Protein AF-A0A9E5CA44-F1 (afdb_monomer_lite)

Secondary structure (DSSP, 8-state):
------------------HHHHHHHHHHHHHHHHHHTT---HHHHHHHHTTS--TTHHHHHHHHHHHHHH---HHHHHHHHHTT---HHHHHHHHHHHHHHHTT--HHHHHHHHHHHHHHHHHHHHHHHHHHHHHHHHHHHHHHH-

Foldseek 3Di:
DDDDPPDPPPPPPPCPPPLLLLVLVLVLLVQLLVVCVVVDDPLVSLVVSLVDPGPLSVLSVQLNCCVPVVVDDSLVSLQVSLVVDPHVLSSVLSNVVSVCVVVVHRSNVSSVVSSVVSVVVSVVVVVVVVVVVVVVVVVVVVVVVD

Radius of gyration: 20.32 Å; chains: 1; bounding box: 58×47×55 Å

Sequence (146 aa):
MSSSKSSRKRTGKGSSDSAAISFDLLSNLTYMAALATGSPSRDLILERAITQDFKTCVYFRRVYLLAKRMGFDYVRAFRLVANKVGADTVKNHLLRFAGAITAGVSEADFLAQEARVEREQYISGYHRSLETLAKWGDAYAALLVS

Structure (mmCIF, N/CA/C/O backbone):
data_AF-A0A9E5CA44-F1
#
_entry.id   AF-A0A9E5CA44-F1
#
loop_
_atom_site.group_PDB
_atom_site.id
_atom_site.type_symbol
_atom_site.label_atom_id
_atom_site.label_alt_id
_atom_site.label_comp_id
_atom_site.label_asym_id
_atom_site.label_entity_id
_atom_site.label_seq_id
_atom_site.pdbx_PDB_ins_code
_atom_site.Cartn_x
_atom_site.Cartn_y
_atom_site.Cartn_z
_atom_site.occupancy
_atom_site.B_iso_or_equiv
_atom_site.auth_seq_id
_atom_site.auth_comp_id
_atom_site.auth_asym_id
_atom_site.auth_atom_id
_atom_site.pdbx_PDB_model_num
ATOM 1 N N . MET A 1 1 ? 43.975 -36.366 -4.417 1.00 38.28 1 MET A N 1
ATOM 2 C CA . MET A 1 1 ? 43.185 -35.592 -5.403 1.00 38.28 1 MET A CA 1
ATOM 3 C C . MET A 1 1 ? 41.797 -35.359 -4.816 1.00 38.28 1 MET A C 1
ATOM 5 O O . MET A 1 1 ? 40.979 -36.264 -4.855 1.00 38.28 1 MET A O 1
ATOM 9 N N . SER A 1 2 ? 41.560 -34.210 -4.174 1.00 38.25 2 SER A N 1
ATOM 10 C CA . SER A 1 2 ? 40.264 -33.885 -3.556 1.00 38.25 2 SER A CA 1
ATOM 11 C C . SER A 1 2 ? 39.546 -32.851 -4.421 1.00 38.25 2 SER A C 1
ATOM 13 O O . SER A 1 2 ? 40.045 -31.744 -4.610 1.00 38.25 2 SER A O 1
ATOM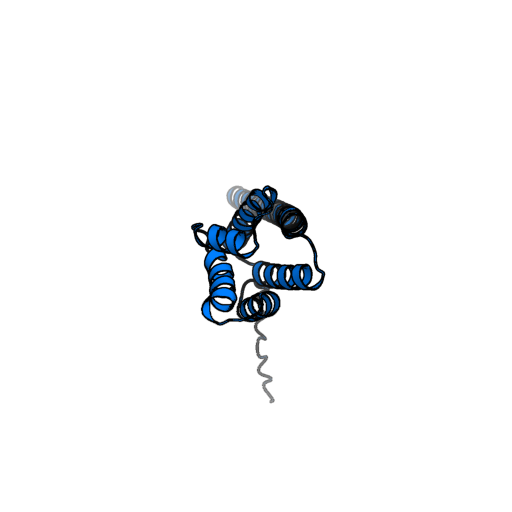 15 N N . SER A 1 3 ? 38.420 -33.248 -5.015 1.00 43.06 3 SER A N 1
ATOM 16 C CA . SER A 1 3 ? 37.587 -32.397 -5.864 1.00 43.06 3 SER A CA 1
ATOM 17 C C . SER A 1 3 ? 36.603 -31.626 -4.987 1.00 43.06 3 SER A C 1
ATOM 19 O O . SER A 1 3 ? 35.569 -32.151 -4.569 1.00 43.06 3 SER A O 1
ATOM 21 N N . SER A 1 4 ? 36.931 -30.370 -4.693 1.00 45.34 4 SER A N 1
ATOM 22 C CA . SER A 1 4 ? 36.012 -29.428 -4.058 1.00 45.34 4 SER A CA 1
ATOM 23 C C . SER A 1 4 ? 34.896 -29.074 -5.043 1.00 45.34 4 SER A C 1
ATOM 25 O O . SER A 1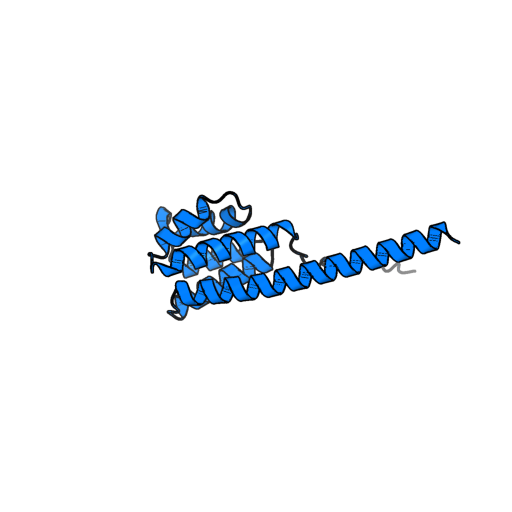 4 ? 35.064 -28.227 -5.921 1.00 45.34 4 SER A O 1
ATOM 27 N N . LYS A 1 5 ? 33.738 -29.730 -4.913 1.00 47.50 5 LYS A N 1
ATOM 28 C CA . LYS A 1 5 ? 32.512 -29.355 -5.626 1.00 47.50 5 LYS A CA 1
ATOM 29 C C . LYS A 1 5 ? 32.049 -27.986 -5.123 1.00 47.50 5 LYS A C 1
ATOM 31 O O . LYS A 1 5 ? 31.396 -27.878 -4.088 1.00 47.50 5 LYS A O 1
ATOM 36 N N . SER A 1 6 ? 32.406 -26.940 -5.864 1.00 47.56 6 SER A N 1
ATOM 37 C CA . SER A 1 6 ? 31.869 -25.590 -5.696 1.00 47.56 6 SER A CA 1
ATOM 38 C C . SER A 1 6 ? 30.357 -25.626 -5.926 1.00 47.56 6 SER A C 1
ATOM 40 O O . SER A 1 6 ? 29.871 -25.668 -7.057 1.00 47.56 6 SER A O 1
ATOM 42 N N . SER A 1 7 ? 29.600 -25.676 -4.831 1.00 43.66 7 SER A N 1
ATOM 43 C CA . SER A 1 7 ? 28.160 -25.465 -4.854 1.00 43.66 7 SER A CA 1
ATOM 44 C C . SER A 1 7 ? 27.922 -24.006 -5.229 1.00 43.66 7 SER A C 1
ATOM 46 O O . SER A 1 7 ? 28.197 -23.100 -4.439 1.00 43.66 7 SER A O 1
ATOM 48 N N . ARG A 1 8 ? 27.443 -23.763 -6.457 1.00 46.56 8 ARG A N 1
ATOM 49 C CA . ARG A 1 8 ? 26.918 -22.457 -6.871 1.00 46.56 8 ARG A CA 1
ATOM 50 C C . ARG A 1 8 ? 25.771 -22.106 -5.929 1.00 46.56 8 ARG A C 1
ATOM 52 O O . ARG A 1 8 ? 24.632 -22.524 -6.128 1.00 46.56 8 ARG A O 1
ATOM 59 N N . LYS A 1 9 ? 26.087 -21.326 -4.896 1.00 42.34 9 LYS A N 1
ATOM 60 C CA . LYS A 1 9 ? 25.114 -20.638 -4.055 1.00 42.34 9 LYS A CA 1
ATOM 61 C C . LYS A 1 9 ? 24.220 -19.864 -5.023 1.00 42.34 9 LYS A C 1
ATOM 63 O O . LYS A 1 9 ? 24.706 -18.951 -5.690 1.00 42.34 9 LYS A O 1
ATOM 68 N N . ARG A 1 10 ? 22.952 -20.275 -5.174 1.00 41.75 10 ARG A N 1
ATOM 69 C CA . ARG A 1 10 ? 21.938 -19.462 -5.857 1.00 41.75 10 ARG A CA 1
ATOM 70 C C . ARG A 1 10 ? 21.990 -18.115 -5.159 1.00 41.75 10 ARG A C 1
ATOM 72 O O . ARG A 1 10 ? 21.598 -18.010 -3.999 1.00 41.75 10 ARG A O 1
ATOM 79 N N . THR A 1 11 ? 22.550 -17.120 -5.835 1.00 38.53 11 THR A N 1
ATOM 80 C CA . THR A 1 11 ? 22.369 -15.729 -5.464 1.00 38.53 11 THR A CA 1
ATOM 81 C C . THR A 1 11 ? 20.863 -15.564 -5.398 1.00 38.53 11 THR A C 1
ATOM 83 O O . THR A 1 11 ? 20.166 -15.789 -6.389 1.00 38.53 11 THR A O 1
ATOM 86 N N . GLY A 1 12 ? 20.344 -15.354 -4.187 1.00 36.81 12 GLY A N 1
ATOM 87 C CA . GLY A 1 12 ? 18.943 -15.035 -3.990 1.00 36.81 12 GLY A CA 1
ATOM 88 C C . GLY A 1 12 ? 18.695 -13.813 -4.847 1.00 36.81 12 GLY A C 1
ATOM 89 O O . GLY A 1 12 ? 19.162 -12.727 -4.518 1.00 36.81 12 GLY A O 1
ATOM 90 N N . LYS A 1 13 ? 18.094 -14.036 -6.016 1.00 40.09 13 LYS A N 1
ATOM 91 C CA . LYS A 1 13 ? 17.641 -12.996 -6.917 1.00 40.09 13 LYS A CA 1
ATOM 92 C C . LYS A 1 13 ? 16.776 -12.124 -6.027 1.00 40.09 13 LYS A C 1
ATOM 94 O O . LYS A 1 13 ? 15.757 -12.618 -5.547 1.00 40.09 13 LYS A O 1
ATOM 99 N N . GLY A 1 14 ? 17.258 -10.916 -5.710 1.00 38.00 14 GLY A N 1
ATOM 100 C CA . GLY A 1 14 ? 16.468 -9.934 -4.979 1.00 38.00 14 GLY A CA 1
ATOM 101 C C . GLY A 1 14 ? 15.094 -9.962 -5.617 1.00 38.00 14 GLY A C 1
ATOM 102 O O . GLY A 1 14 ? 15.024 -9.980 -6.853 1.00 38.00 14 GLY A O 1
ATOM 103 N N . SER A 1 15 ? 14.053 -10.157 -4.808 1.00 43.78 15 SER A N 1
ATOM 104 C CA . SER A 1 15 ? 12.687 -10.216 -5.305 1.00 43.78 15 SER A CA 1
ATOM 105 C C . SER A 1 15 ? 12.402 -8.850 -5.910 1.00 43.78 15 SER A C 1
ATOM 107 O O . SER A 1 15 ? 11.974 -7.926 -5.233 1.00 43.78 15 SER A O 1
ATOM 109 N N . SER A 1 16 ? 12.777 -8.677 -7.175 1.00 56.25 16 SER A N 1
ATOM 110 C CA . SER A 1 16 ? 12.395 -7.531 -7.964 1.00 56.25 16 SER A CA 1
ATOM 111 C C . SER A 1 16 ? 10.915 -7.735 -8.145 1.00 56.25 16 SER A C 1
ATOM 113 O O . SER A 1 16 ? 10.493 -8.536 -8.984 1.00 56.25 16 SER A O 1
ATOM 115 N N . ASP A 1 17 ? 10.148 -7.080 -7.286 1.00 65.94 17 ASP A N 1
ATOM 116 C CA . ASP A 1 17 ? 8.709 -7.050 -7.410 1.00 65.94 17 ASP A CA 1
ATOM 117 C C . ASP A 1 17 ? 8.375 -6.683 -8.851 1.00 65.94 17 ASP A C 1
ATOM 119 O O . ASP A 1 17 ? 9.003 -5.814 -9.465 1.00 65.94 17 ASP A O 1
ATOM 123 N N . SER A 1 18 ? 7.463 -7.444 -9.451 1.00 81.62 18 SER A N 1
ATOM 124 C CA . SER A 1 18 ? 7.099 -7.185 -10.838 1.00 81.62 18 SER A CA 1
ATOM 125 C C . SER A 1 18 ? 6.516 -5.776 -10.936 1.00 81.62 18 SER A C 1
ATOM 127 O O . SER A 1 18 ? 5.721 -5.401 -10.072 1.00 81.62 18 SER A O 1
ATOM 129 N N . ALA A 1 19 ? 6.817 -5.049 -12.013 1.00 83.69 19 ALA A N 1
ATOM 130 C CA . ALA A 1 19 ? 6.252 -3.718 -12.252 1.00 83.69 19 ALA A CA 1
ATOM 131 C C . ALA A 1 19 ? 4.714 -3.700 -12.145 1.00 83.69 19 ALA A C 1
ATOM 133 O O . ALA A 1 19 ? 4.140 -2.729 -11.665 1.00 83.69 19 ALA A O 1
ATOM 134 N N . ALA A 1 20 ? 4.055 -4.808 -12.508 1.00 87.62 20 ALA A N 1
ATOM 135 C CA . ALA A 1 20 ? 2.612 -4.985 -12.348 1.00 87.62 20 ALA A CA 1
ATOM 136 C C . ALA A 1 20 ? 2.161 -4.953 -10.874 1.00 87.62 20 ALA A C 1
ATOM 138 O O . ALA A 1 20 ? 1.159 -4.329 -10.560 1.00 87.62 20 ALA A O 1
ATOM 139 N N . ILE A 1 21 ? 2.897 -5.604 -9.965 1.00 90.88 21 ILE A N 1
ATOM 140 C CA . ILE A 1 21 ? 2.588 -5.582 -8.524 1.00 90.88 21 ILE A CA 1
ATOM 141 C C . ILE A 1 21 ? 2.814 -4.181 -7.952 1.00 90.88 21 ILE A C 1
ATOM 143 O O . ILE A 1 21 ? 1.995 -3.728 -7.161 1.00 90.88 21 ILE A O 1
ATOM 147 N N . SER A 1 22 ? 3.888 -3.496 -8.356 1.00 90.88 22 SER A N 1
ATOM 148 C CA . SER A 1 22 ? 4.165 -2.123 -7.915 1.00 90.88 22 SER A CA 1
ATOM 149 C C . SER A 1 22 ? 3.090 -1.145 -8.393 1.00 90.88 22 SER A C 1
ATOM 151 O O . SER A 1 22 ? 2.609 -0.333 -7.608 1.00 90.88 22 SER A O 1
ATOM 153 N N . PHE A 1 23 ? 2.657 -1.260 -9.653 1.00 93.06 23 PHE A N 1
ATOM 154 C CA . PHE A 1 23 ? 1.547 -0.467 -10.179 1.00 93.06 23 PHE A CA 1
ATOM 155 C C . PHE A 1 23 ? 0.246 -0.752 -9.418 1.00 93.06 23 PHE A C 1
ATOM 157 O O . PHE A 1 23 ? -0.376 0.174 -8.908 1.00 93.06 23 PHE A O 1
ATOM 164 N N . ASP A 1 24 ? -0.117 -2.026 -9.252 1.00 94.75 24 ASP A N 1
ATOM 165 C CA . ASP A 1 24 ? -1.319 -2.427 -8.514 1.00 94.75 24 ASP A CA 1
ATOM 166 C C . ASP A 1 24 ? -1.289 -1.961 -7.050 1.00 94.75 24 ASP A C 1
ATOM 168 O O . ASP A 1 24 ? -2.328 -1.629 -6.478 1.00 94.75 24 ASP A O 1
ATOM 172 N N . LEU A 1 25 ? -0.117 -1.962 -6.407 1.00 94.44 25 LEU A N 1
ATOM 173 C CA . LEU A 1 25 ? 0.043 -1.466 -5.041 1.00 94.44 25 LEU A CA 1
ATOM 174 C C . LEU A 1 25 ? -0.181 0.045 -4.989 1.00 94.44 25 LEU A C 1
ATOM 176 O O . LEU A 1 25 ? -0.995 0.504 -4.188 1.00 94.44 25 LEU A O 1
ATOM 180 N N . LEU A 1 26 ? 0.471 0.800 -5.876 1.00 95.88 26 LEU A N 1
ATOM 181 C CA . LEU A 1 26 ? 0.288 2.244 -6.008 1.00 95.88 26 LEU A CA 1
ATOM 182 C C . LEU A 1 26 ? -1.180 2.613 -6.265 1.00 95.88 26 LEU A C 1
ATOM 184 O O . LEU A 1 26 ? -1.717 3.508 -5.606 1.00 95.88 26 LEU A O 1
ATOM 188 N N . SER A 1 27 ? -1.843 1.930 -7.200 1.00 96.00 27 SER A N 1
ATOM 189 C CA . SER A 1 27 ? -3.248 2.175 -7.536 1.00 96.00 27 SER A CA 1
ATOM 190 C C . SER A 1 27 ? -4.162 1.918 -6.343 1.00 96.00 27 SER A C 1
ATOM 192 O O . SER A 1 27 ? -5.003 2.757 -6.018 1.00 96.00 27 SER A O 1
ATOM 194 N N . ASN A 1 28 ? -3.958 0.804 -5.638 1.00 95.75 28 ASN A N 1
ATOM 195 C CA . ASN A 1 28 ? -4.755 0.461 -4.465 1.00 95.75 28 ASN A CA 1
ATOM 196 C C . ASN A 1 28 ? -4.528 1.450 -3.306 1.00 95.75 28 ASN A C 1
ATOM 198 O O . ASN A 1 28 ? -5.482 1.898 -2.674 1.00 95.75 28 ASN A O 1
ATOM 202 N N . LEU A 1 29 ? -3.280 1.870 -3.068 1.00 96.19 29 LEU A N 1
ATOM 203 C CA . LEU A 1 29 ? -2.959 2.876 -2.050 1.00 96.19 29 LEU A CA 1
ATOM 204 C C . LEU A 1 29 ? -3.546 4.241 -2.368 1.00 96.19 29 LEU A C 1
ATOM 206 O O . LEU A 1 29 ? -4.100 4.890 -1.487 1.00 96.19 29 LEU A O 1
ATOM 210 N N . THR A 1 30 ? -3.475 4.654 -3.630 1.00 97.12 30 THR A N 1
ATOM 211 C CA . THR A 1 30 ? -4.072 5.913 -4.082 1.00 97.12 30 THR A CA 1
ATOM 212 C C . THR A 1 30 ? -5.589 5.887 -3.898 1.00 97.12 30 THR A C 1
ATOM 214 O O . THR A 1 30 ? -6.165 6.863 -3.423 1.00 97.12 30 THR A O 1
ATOM 217 N N . TYR A 1 31 ? -6.234 4.758 -4.208 1.00 96.81 31 TYR A N 1
ATOM 218 C CA . TYR A 1 31 ? -7.665 4.567 -3.979 1.00 96.81 31 TYR A CA 1
ATOM 219 C C . TYR A 1 31 ? -8.028 4.645 -2.489 1.00 96.81 31 TYR A C 1
ATOM 221 O O . TYR A 1 31 ? -8.923 5.399 -2.109 1.00 96.81 31 TYR A O 1
ATOM 229 N N . MET A 1 32 ? -7.305 3.922 -1.629 1.00 96.62 32 MET A N 1
ATOM 230 C CA . MET A 1 32 ? -7.524 3.969 -0.181 1.00 96.62 32 MET A CA 1
ATOM 231 C C . MET A 1 32 ? -7.277 5.368 0.397 1.00 96.62 32 MET A C 1
ATOM 233 O O . MET A 1 32 ? -8.064 5.817 1.225 1.00 96.62 32 MET A O 1
ATOM 237 N N . ALA A 1 33 ? -6.241 6.078 -0.057 1.00 97.19 33 ALA A N 1
ATOM 238 C CA . ALA A 1 33 ? -5.955 7.450 0.361 1.00 97.19 33 ALA A CA 1
ATOM 239 C C . ALA A 1 33 ? -7.081 8.414 -0.035 1.00 97.19 33 ALA A C 1
ATOM 241 O O . ALA A 1 33 ? -7.513 9.221 0.785 1.00 97.19 33 ALA A O 1
ATOM 242 N N . ALA A 1 34 ? -7.608 8.291 -1.258 1.00 97.06 34 ALA A N 1
ATOM 243 C CA . ALA A 1 34 ? -8.749 9.083 -1.708 1.00 97.06 34 ALA A CA 1
ATOM 244 C C . ALA A 1 34 ? -9.999 8.813 -0.857 1.00 97.06 34 ALA A C 1
ATOM 246 O O . ALA A 1 34 ? -10.662 9.755 -0.429 1.00 97.06 34 ALA A O 1
ATOM 247 N N . LEU A 1 35 ? -10.293 7.546 -0.546 1.00 96.25 35 LEU A N 1
ATOM 248 C CA . LEU A 1 35 ? -11.400 7.191 0.347 1.00 96.25 35 LEU A CA 1
ATOM 249 C C . LEU A 1 35 ? -11.209 7.726 1.768 1.00 96.25 35 LEU A C 1
ATOM 251 O O . LEU A 1 35 ? -12.171 8.176 2.389 1.00 96.25 35 LEU A O 1
ATOM 255 N N . ALA A 1 36 ? -9.980 7.684 2.281 1.00 96.19 36 ALA A N 1
ATOM 256 C CA . ALA A 1 36 ? -9.673 8.091 3.645 1.00 96.19 36 ALA A CA 1
ATOM 257 C C . ALA A 1 36 ? -9.916 9.590 3.903 1.00 96.19 36 ALA A C 1
ATOM 259 O O . ALA A 1 36 ? -10.112 9.976 5.051 1.00 96.19 36 ALA A O 1
ATOM 260 N N . THR A 1 37 ? -9.994 10.422 2.854 1.00 94.81 37 THR A N 1
ATOM 261 C CA . THR A 1 37 ? -10.350 11.851 2.970 1.00 94.81 37 THR A CA 1
ATOM 262 C C . THR A 1 37 ? -11.718 12.095 3.615 1.00 94.81 37 THR A C 1
ATOM 264 O O . THR A 1 37 ? -11.921 13.132 4.239 1.00 94.81 37 THR A O 1
ATOM 267 N N . GLY A 1 38 ? -12.648 11.139 3.511 1.00 93.38 38 GLY A N 1
ATOM 268 C CA . GLY A 1 38 ? -13.961 11.204 4.159 1.00 93.38 38 GLY A CA 1
ATOM 269 C C . GLY A 1 38 ? -13.982 10.699 5.606 1.00 93.38 38 GLY A C 1
ATOM 270 O O . GLY A 1 38 ? -15.064 10.470 6.140 1.00 93.38 38 GLY A O 1
ATOM 271 N N . SER A 1 39 ? -12.817 10.439 6.207 1.00 91.94 39 SER A N 1
ATOM 272 C CA . SER A 1 39 ? -12.656 9.805 7.525 1.00 91.94 39 SER A CA 1
ATOM 273 C C . SER A 1 39 ? -13.524 8.548 7.755 1.00 91.94 39 SER A C 1
ATOM 275 O O . SER A 1 39 ? -14.140 8.410 8.817 1.00 91.94 39 SER A O 1
ATOM 277 N N . PRO A 1 40 ? -13.619 7.611 6.786 1.00 94.75 40 PRO A N 1
ATOM 278 C CA . PRO A 1 40 ? -14.323 6.352 6.995 1.00 94.75 40 PRO A CA 1
ATOM 279 C C . PRO A 1 40 ? -13.611 5.479 8.036 1.00 94.75 40 PRO A C 1
ATOM 281 O O . PRO A 1 40 ? -12.411 5.605 8.279 1.00 94.75 40 PRO A O 1
ATOM 284 N N . SER A 1 41 ? -14.335 4.509 8.598 1.00 94.12 41 SER A N 1
ATOM 285 C CA . SER A 1 41 ? -13.702 3.488 9.431 1.00 94.12 41 SER A CA 1
ATOM 286 C C . SER A 1 41 ? -12.719 2.643 8.612 1.00 94.12 41 SER A C 1
ATOM 288 O O . SER A 1 41 ? -12.926 2.375 7.425 1.00 94.12 41 SER A O 1
ATOM 290 N N . ARG A 1 42 ? -11.666 2.147 9.269 1.00 93.62 42 ARG A N 1
ATOM 291 C CA . ARG A 1 42 ? -10.678 1.230 8.672 1.00 93.62 42 ARG A CA 1
ATOM 292 C C . ARG A 1 42 ? -11.318 0.021 7.991 1.00 93.62 42 ARG A C 1
ATOM 294 O O . ARG A 1 42 ? -10.842 -0.440 6.956 1.00 93.62 42 ARG A O 1
ATOM 301 N N . ASP A 1 43 ? -12.407 -0.470 8.568 1.00 94.62 43 ASP A N 1
ATOM 302 C CA . ASP A 1 43 ? -13.185 -1.577 8.025 1.00 94.62 43 ASP A CA 1
ATOM 303 C C . ASP A 1 43 ? -13.721 -1.253 6.637 1.00 94.62 43 ASP A C 1
ATOM 305 O O . ASP A 1 43 ? -13.554 -2.054 5.721 1.00 94.62 43 ASP A O 1
ATOM 309 N N . LEU A 1 44 ? -14.320 -0.069 6.491 1.00 95.56 44 LEU A N 1
ATOM 310 C CA . LEU A 1 44 ? -14.902 0.389 5.241 1.00 95.56 44 LEU A CA 1
ATOM 311 C C . LEU A 1 44 ? -13.812 0.664 4.201 1.00 95.56 44 LEU A 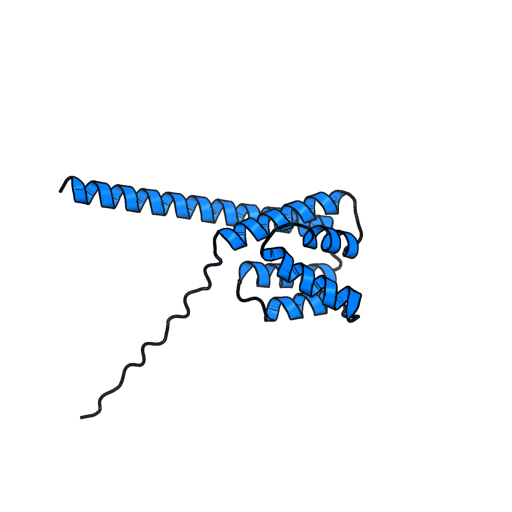C 1
ATOM 313 O O . LEU A 1 44 ? -13.985 0.299 3.041 1.00 95.56 44 LEU A O 1
ATOM 317 N N . ILE A 1 45 ? -12.672 1.240 4.605 1.00 96.00 45 ILE A N 1
ATOM 318 C CA . ILE A 1 45 ? -11.518 1.428 3.707 1.00 96.00 45 ILE A CA 1
ATOM 319 C C . ILE A 1 45 ? -11.084 0.078 3.132 1.00 96.00 45 ILE A C 1
ATOM 321 O O . ILE A 1 45 ? -10.985 -0.076 1.915 1.00 96.00 45 ILE A O 1
ATOM 325 N N . LEU A 1 46 ? -10.862 -0.916 3.996 1.00 95.12 46 LEU A N 1
ATOM 326 C CA . LEU A 1 46 ? -10.411 -2.238 3.569 1.00 95.12 46 LEU A CA 1
ATOM 327 C C . LEU A 1 46 ? -11.479 -2.982 2.767 1.00 95.12 46 LEU A C 1
ATOM 329 O O . LEU A 1 46 ? -11.140 -3.629 1.782 1.00 95.12 46 LEU A O 1
ATOM 333 N N . GLU A 1 47 ? -12.753 -2.874 3.139 1.00 95.44 47 GLU A N 1
ATOM 334 C CA . GLU A 1 47 ? -13.867 -3.462 2.392 1.00 95.44 47 GLU A CA 1
ATOM 335 C C . GLU A 1 47 ? -13.954 -2.902 0.966 1.00 95.44 47 GLU A C 1
ATOM 337 O O . GLU A 1 47 ? -14.122 -3.657 0.013 1.00 95.44 47 GLU A O 1
ATOM 342 N N . ARG A 1 48 ? -13.775 -1.590 0.788 1.00 96.06 48 ARG A N 1
ATOM 343 C CA . ARG A 1 48 ? -13.765 -0.964 -0.542 1.00 96.06 48 ARG A CA 1
ATOM 344 C C . ARG A 1 48 ? -12.483 -1.250 -1.321 1.00 96.06 48 ARG A C 1
ATOM 346 O O . ARG A 1 48 ? -12.524 -1.381 -2.543 1.00 96.06 48 ARG A O 1
ATOM 353 N N . ALA A 1 49 ? -11.348 -1.381 -0.641 1.00 94.19 49 ALA A N 1
ATOM 354 C CA . ALA A 1 49 ? -10.085 -1.747 -1.277 1.00 94.19 49 ALA A CA 1
ATOM 355 C C . ALA A 1 49 ? -10.141 -3.161 -1.880 1.00 94.19 49 ALA A C 1
ATOM 357 O O . ALA A 1 49 ? -9.602 -3.405 -2.957 1.00 94.19 49 ALA A O 1
ATOM 358 N N . ILE A 1 50 ? -10.830 -4.107 -1.229 1.00 95.50 50 ILE A N 1
ATOM 359 C CA . ILE A 1 50 ? -10.906 -5.503 -1.697 1.00 95.50 50 ILE A CA 1
ATOM 360 C C . ILE A 1 50 ? -11.893 -5.732 -2.846 1.00 95.50 50 ILE A C 1
ATOM 362 O O . ILE A 1 50 ? -11.890 -6.828 -3.410 1.00 95.50 50 ILE A O 1
ATOM 366 N N . THR A 1 51 ? -12.753 -4.757 -3.161 1.00 94.38 51 THR A N 1
ATOM 367 C CA . THR A 1 51 ? -13.652 -4.823 -4.326 1.00 94.38 51 THR A CA 1
ATOM 368 C C . THR A 1 51 ? -12.976 -4.368 -5.613 1.00 94.38 51 THR A C 1
ATOM 370 O O . THR A 1 51 ? -13.550 -4.547 -6.681 1.00 94.38 51 THR A O 1
ATOM 373 N N . GLN A 1 52 ? -11.787 -3.769 -5.522 1.00 93.19 52 GLN A N 1
ATOM 374 C CA . GLN A 1 52 ? -11.005 -3.393 -6.696 1.00 93.19 52 GLN A CA 1
ATOM 375 C C . GLN A 1 52 ? -10.392 -4.632 -7.362 1.00 93.19 52 GLN A C 1
ATOM 377 O O . GLN A 1 52 ? -10.102 -5.626 -6.692 1.00 93.19 52 GLN A O 1
ATOM 382 N N . ASP A 1 53 ? -10.150 -4.552 -8.669 1.00 92.00 53 ASP A N 1
ATOM 383 C CA . ASP A 1 53 ? -9.609 -5.652 -9.478 1.00 92.00 53 ASP A CA 1
ATOM 384 C C . ASP A 1 53 ? -8.070 -5.606 -9.582 1.00 92.00 53 ASP A C 1
ATOM 386 O O . ASP A 1 53 ? -7.483 -5.709 -10.656 1.00 92.00 53 ASP A O 1
ATOM 390 N N . PHE A 1 54 ? -7.394 -5.393 -8.446 1.00 92.31 54 PHE A N 1
ATOM 391 C CA . PHE A 1 54 ? -5.928 -5.383 -8.373 1.00 92.31 54 PHE A CA 1
ATOM 392 C C . PHE A 1 54 ? -5.397 -6.694 -7.793 1.00 92.31 54 PHE A C 1
ATOM 394 O O . PHE A 1 54 ? -5.965 -7.261 -6.854 1.00 92.31 54 PHE A O 1
ATOM 401 N N . LYS A 1 55 ? -4.220 -7.149 -8.242 1.00 91.31 55 LYS A N 1
ATOM 402 C CA . LYS A 1 55 ? -3.578 -8.358 -7.687 1.00 91.31 55 LYS A CA 1
ATOM 403 C C . LYS A 1 55 ? -3.239 -8.193 -6.206 1.00 91.31 55 LYS A C 1
ATOM 405 O O . LYS A 1 55 ? -3.230 -9.167 -5.451 1.00 91.31 55 LYS A O 1
ATOM 410 N N . THR A 1 56 ? -2.992 -6.959 -5.766 1.00 92.50 56 THR A N 1
ATOM 411 C CA . THR A 1 56 ? -2.695 -6.628 -4.366 1.00 92.50 56 THR A CA 1
ATOM 412 C C . THR A 1 56 ? -3.909 -6.763 -3.444 1.00 92.50 56 THR A C 1
ATOM 414 O O . THR A 1 56 ? -3.733 -6.999 -2.245 1.00 92.50 56 THR A O 1
ATOM 417 N N . CYS A 1 57 ? -5.137 -6.726 -3.978 1.00 94.00 57 CYS A N 1
ATOM 418 C CA . CYS A 1 57 ? -6.372 -6.871 -3.199 1.00 94.00 57 CYS A CA 1
ATOM 419 C C . CYS A 1 57 ? -6.461 -8.217 -2.476 1.00 94.00 57 CYS A C 1
ATOM 421 O O . CYS A 1 57 ? -7.065 -8.299 -1.407 1.00 94.00 57 CYS A O 1
ATOM 423 N N . VAL A 1 58 ? -5.806 -9.265 -2.988 1.00 94.38 58 VAL A N 1
ATOM 424 C CA . VAL A 1 58 ? -5.743 -10.578 -2.325 1.00 94.38 58 VAL A CA 1
ATOM 425 C C . VAL A 1 58 ? -5.111 -10.471 -0.933 1.00 94.38 58 VAL A C 1
ATOM 427 O O . VAL A 1 58 ? -5.556 -11.145 -0.001 1.00 94.38 58 VAL A O 1
ATOM 430 N N . TYR A 1 59 ? -4.103 -9.614 -0.757 1.00 95.25 59 TYR A N 1
ATOM 431 C CA . TYR A 1 59 ? -3.438 -9.438 0.533 1.00 95.25 59 TYR A CA 1
ATOM 432 C C . TYR A 1 59 ? -4.328 -8.686 1.522 1.00 95.25 59 TYR A C 1
ATOM 434 O O . TYR A 1 59 ? -4.537 -9.165 2.638 1.00 95.25 59 TYR A O 1
ATOM 442 N N . PHE A 1 60 ? -4.939 -7.580 1.095 1.00 95.38 60 PHE A N 1
ATOM 443 C CA . PHE A 1 60 ? -5.890 -6.828 1.919 1.00 95.38 60 PHE A CA 1
ATOM 444 C C . PHE A 1 60 ? -7.141 -7.648 2.257 1.00 95.38 60 PHE A C 1
ATOM 446 O O . PHE A 1 60 ? -7.623 -7.594 3.385 1.00 95.38 60 PHE A O 1
ATOM 453 N N . ARG A 1 61 ? -7.607 -8.513 1.346 1.00 96.06 61 ARG A N 1
ATOM 454 C CA . ARG A 1 61 ? -8.707 -9.457 1.599 1.00 96.06 61 ARG A CA 1
ATOM 455 C C . ARG A 1 61 ? -8.356 -10.447 2.700 1.00 96.06 61 ARG A C 1
ATOM 457 O O . ARG A 1 61 ? -9.188 -10.714 3.561 1.00 96.06 61 ARG A O 1
ATOM 464 N N . ARG A 1 62 ? -7.131 -10.980 2.709 1.00 96.81 62 ARG A N 1
ATOM 465 C CA . ARG A 1 62 ? -6.668 -11.860 3.794 1.00 96.81 62 ARG A CA 1
ATOM 466 C C . ARG A 1 62 ? -6.648 -11.123 5.133 1.00 96.81 62 ARG A C 1
ATOM 468 O O . ARG A 1 62 ? -7.122 -11.683 6.115 1.00 96.81 62 ARG A O 1
ATOM 475 N N . VAL A 1 63 ? -6.162 -9.879 5.165 1.00 97.19 63 VAL A N 1
ATOM 476 C CA . VAL A 1 63 ? -6.182 -9.044 6.381 1.00 97.19 63 VAL A CA 1
ATOM 477 C C . VAL A 1 63 ? -7.618 -8.816 6.856 1.00 97.19 63 VAL A C 1
ATOM 479 O O . VAL A 1 63 ? -7.924 -9.073 8.019 1.00 97.19 63 VAL A O 1
ATOM 482 N N . TYR A 1 64 ? -8.510 -8.408 5.952 1.00 96.38 64 TYR A N 1
ATOM 483 C CA . TYR A 1 64 ? -9.917 -8.159 6.254 1.00 96.38 64 TYR A CA 1
ATOM 484 C C . TYR A 1 64 ? -10.616 -9.406 6.811 1.00 96.38 64 TYR A C 1
ATOM 486 O O . TYR A 1 64 ? -11.305 -9.319 7.822 1.00 96.38 64 TYR A O 1
ATOM 494 N N . LEU A 1 65 ? -10.406 -10.583 6.210 1.00 96.19 65 LEU A N 1
ATOM 495 C CA . LEU A 1 65 ? -11.000 -11.835 6.690 1.00 96.19 65 LEU A CA 1
ATOM 496 C C . LEU A 1 65 ? -10.481 -12.241 8.073 1.00 96.19 65 LEU A C 1
ATOM 498 O O . LEU A 1 65 ? -11.277 -12.644 8.919 1.00 96.19 65 LEU A O 1
ATOM 502 N N . LEU A 1 66 ? -9.176 -12.108 8.326 1.00 96.88 66 LEU A N 1
ATOM 503 C CA . LEU A 1 66 ? -8.604 -12.383 9.646 1.00 96.88 66 LEU A CA 1
ATOM 504 C C . LEU A 1 66 ? -9.229 -11.479 10.713 1.00 96.88 66 LEU A C 1
ATOM 506 O O . LEU A 1 66 ? -9.633 -11.963 11.770 1.00 96.88 66 LEU A O 1
ATOM 510 N N . ALA A 1 67 ? -9.362 -10.186 10.416 1.00 95.75 67 ALA A N 1
ATOM 511 C CA . ALA A 1 67 ? -9.929 -9.236 11.360 1.00 95.75 67 ALA A CA 1
ATOM 512 C C . ALA A 1 67 ? -11.438 -9.443 11.568 1.00 95.75 67 ALA A C 1
ATOM 514 O O . ALA A 1 67 ? -11.905 -9.588 12.695 1.00 95.75 67 ALA A O 1
ATOM 515 N N . LYS A 1 68 ? -12.213 -9.519 10.480 1.00 93.94 68 LYS A N 1
ATOM 516 C CA . LYS A 1 68 ? -13.683 -9.532 10.535 1.00 93.94 68 LYS A CA 1
ATOM 517 C C . LYS A 1 68 ? -14.323 -10.883 10.771 1.00 93.94 68 LYS A C 1
ATOM 519 O O . LYS A 1 68 ? -15.417 -10.933 11.322 1.00 93.94 68 LYS A O 1
ATOM 524 N N . ARG A 1 69 ? -13.694 -11.973 10.335 1.00 92.75 69 ARG A N 1
ATOM 525 C CA . ARG A 1 69 ? -14.273 -13.321 10.457 1.00 92.75 69 ARG A CA 1
ATOM 526 C C . ARG A 1 69 ? -13.597 -14.162 11.529 1.00 92.75 69 ARG A C 1
ATOM 528 O O . ARG A 1 69 ? -14.237 -15.063 12.050 1.00 92.75 69 ARG A O 1
ATOM 535 N N . MET A 1 70 ? -12.335 -13.880 11.855 1.00 93.94 70 MET A N 1
ATOM 536 C CA . MET A 1 70 ? -11.560 -14.692 12.802 1.00 93.94 70 MET A CA 1
ATOM 537 C C . MET A 1 70 ? -11.238 -13.966 14.117 1.00 93.94 70 MET A C 1
ATOM 539 O O . MET A 1 70 ? -10.577 -14.547 14.972 1.00 93.94 70 MET A O 1
ATOM 543 N N . GLY A 1 71 ? -11.690 -12.718 14.292 1.00 92.69 71 GLY A N 1
ATOM 544 C CA . GLY A 1 71 ? -11.529 -11.962 15.540 1.00 92.69 71 GLY A CA 1
ATOM 545 C C . GLY A 1 71 ? -10.095 -11.510 15.828 1.00 92.69 71 GLY A C 1
ATOM 546 O O . GLY A 1 71 ? -9.759 -11.221 16.974 1.00 92.69 71 GLY A O 1
ATOM 547 N N . PHE A 1 72 ? -9.226 -11.473 14.814 1.00 95.50 72 PHE A N 1
ATOM 548 C CA . PHE A 1 72 ? -7.870 -10.960 14.987 1.00 95.50 72 PHE A CA 1
ATOM 549 C C . PHE A 1 72 ? -7.892 -9.434 15.072 1.00 95.50 72 PHE A C 1
ATOM 551 O O . PHE A 1 72 ? -8.612 -8.767 14.335 1.00 95.50 72 PHE A O 1
ATOM 558 N N . ASP A 1 73 ? -7.023 -8.867 15.904 1.00 95.62 73 ASP A N 1
ATOM 559 C CA . ASP A 1 73 ? -6.711 -7.446 15.800 1.00 95.62 73 ASP A CA 1
ATOM 560 C C . ASP A 1 73 ? -6.036 -7.131 14.448 1.00 95.62 73 ASP A C 1
ATOM 562 O O . ASP A 1 73 ? -5.277 -7.947 13.905 1.00 95.62 73 ASP A O 1
ATOM 566 N N . TYR A 1 74 ? -6.284 -5.931 13.916 1.00 96.06 74 TYR A N 1
ATOM 567 C CA . TYR A 1 74 ? -5.750 -5.501 12.626 1.00 96.06 74 TYR A CA 1
ATOM 568 C C . TYR A 1 74 ? -4.220 -5.516 12.582 1.00 96.06 74 TYR A C 1
ATOM 570 O O . TYR A 1 74 ? -3.658 -6.000 11.600 1.00 96.06 74 TYR A O 1
ATOM 578 N N . VAL A 1 75 ? -3.526 -5.074 13.636 1.00 97.56 75 VAL A N 1
ATOM 579 C CA . VAL A 1 75 ? -2.053 -5.091 13.699 1.00 97.56 75 VAL A CA 1
ATOM 580 C C . VAL A 1 75 ? -1.544 -6.521 13.543 1.00 97.56 75 VAL A C 1
ATOM 582 O O . VAL A 1 75 ? -0.615 -6.788 12.771 1.00 97.56 75 VAL A O 1
ATOM 585 N N . ARG A 1 76 ? -2.178 -7.471 14.242 1.00 97.69 76 ARG A N 1
ATOM 586 C CA . ARG A 1 76 ? -1.823 -8.892 14.156 1.00 97.69 76 ARG A CA 1
ATOM 587 C C . ARG A 1 76 ? -2.133 -9.466 12.775 1.00 97.69 76 ARG A C 1
ATOM 589 O O . ARG A 1 76 ? -1.308 -10.205 12.239 1.00 97.69 76 ARG A O 1
ATOM 596 N N . ALA A 1 77 ? -3.278 -9.118 12.190 1.00 97.81 77 ALA A N 1
ATOM 597 C CA . ALA A 1 77 ? -3.674 -9.559 10.856 1.00 97.81 77 ALA A CA 1
ATOM 598 C C . ALA A 1 77 ? -2.696 -9.065 9.775 1.00 97.81 77 ALA A C 1
ATOM 600 O O . ALA A 1 77 ? -2.208 -9.872 8.981 1.00 97.81 77 ALA A O 1
ATOM 601 N N . PHE A 1 78 ? -2.336 -7.778 9.788 1.00 97.81 78 PHE A N 1
ATOM 602 C CA . PHE A 1 78 ? -1.361 -7.198 8.862 1.00 97.81 78 PHE A CA 1
ATOM 603 C C . PHE A 1 78 ? 0.005 -7.886 8.959 1.00 97.81 78 PHE A C 1
ATOM 605 O O . PHE A 1 78 ? 0.544 -8.318 7.940 1.00 97.81 78 PHE A O 1
ATOM 612 N N . ARG A 1 79 ? 0.536 -8.075 10.175 1.00 98.06 79 ARG A N 1
ATOM 613 C CA . ARG A 1 79 ? 1.818 -8.774 10.390 1.00 98.06 79 ARG A CA 1
ATOM 614 C C . ARG A 1 79 ? 1.780 -10.226 9.908 1.00 98.06 79 ARG A C 1
ATOM 616 O O . ARG A 1 79 ? 2.725 -10.687 9.270 1.00 98.06 79 ARG A O 1
ATOM 623 N N . LEU A 1 80 ? 0.689 -10.947 10.182 1.00 97.81 80 LEU A N 1
ATOM 624 C CA . LEU A 1 80 ? 0.540 -12.343 9.764 1.00 97.81 80 LEU A CA 1
ATOM 625 C C . LEU A 1 80 ? 0.527 -12.476 8.238 1.00 97.81 80 LEU A C 1
ATOM 627 O O . LEU A 1 80 ? 1.164 -13.381 7.698 1.00 97.81 80 LEU A O 1
ATOM 631 N N . VAL A 1 81 ? -0.196 -11.590 7.546 1.00 97.62 81 VAL A N 1
ATOM 632 C CA . VAL A 1 81 ? -0.237 -11.592 6.081 1.00 97.62 81 VAL A CA 1
ATOM 633 C C . VAL A 1 81 ? 1.118 -11.189 5.517 1.00 97.62 81 VAL A C 1
ATOM 635 O O . VAL A 1 81 ? 1.620 -11.912 4.663 1.00 97.62 81 VAL A O 1
ATOM 638 N N . ALA A 1 82 ? 1.752 -10.135 6.038 1.00 97.12 82 ALA A N 1
ATOM 639 C CA . ALA A 1 82 ? 3.065 -9.671 5.588 1.00 97.12 82 ALA A CA 1
ATOM 640 C C . ALA A 1 82 ? 4.129 -10.782 5.603 1.00 97.12 82 ALA A C 1
ATOM 642 O O . ALA A 1 82 ? 4.882 -10.932 4.646 1.00 97.12 82 ALA A O 1
ATOM 643 N N . ASN A 1 83 ? 4.139 -11.627 6.638 1.00 96.12 83 ASN A N 1
ATOM 644 C CA . ASN A 1 83 ? 5.075 -12.753 6.742 1.00 96.12 83 ASN A CA 1
ATOM 645 C C . ASN A 1 83 ? 4.876 -13.842 5.673 1.00 96.12 83 ASN A C 1
ATOM 647 O O . ASN A 1 83 ? 5.767 -14.661 5.464 1.00 96.12 83 ASN A O 1
ATOM 651 N N . LYS A 1 84 ? 3.715 -13.875 5.011 1.00 94.19 84 LYS A N 1
ATOM 652 C CA . LYS A 1 84 ? 3.380 -14.837 3.949 1.00 94.19 84 LYS A CA 1
ATOM 653 C C . LYS A 1 84 ? 3.495 -14.241 2.544 1.00 94.19 84 LYS A C 1
ATOM 655 O O . LYS A 1 84 ? 3.237 -14.944 1.569 1.00 94.19 84 LYS A O 1
ATOM 660 N N . VAL A 1 85 ? 3.809 -12.953 2.430 1.00 93.88 85 VAL A N 1
ATOM 661 C CA . VAL A 1 85 ? 3.935 -12.256 1.148 1.00 93.88 85 VAL A CA 1
ATOM 662 C C . VAL A 1 85 ? 5.355 -12.441 0.617 1.00 93.88 85 VAL A C 1
ATOM 664 O O . VAL A 1 85 ? 6.320 -12.220 1.342 1.00 93.88 85 VAL A O 1
ATOM 667 N N . GLY A 1 86 ? 5.474 -12.849 -0.649 1.00 89.00 86 GLY A N 1
ATOM 668 C CA . GLY A 1 86 ? 6.770 -12.969 -1.327 1.00 89.00 86 GLY A CA 1
ATOM 669 C C . GLY A 1 86 ? 7.293 -11.652 -1.908 1.00 89.00 86 GLY A C 1
ATOM 670 O O . GLY A 1 86 ? 8.493 -11.528 -2.100 1.00 89.00 86 GLY A O 1
ATOM 671 N N . ALA A 1 87 ? 6.402 -10.691 -2.176 1.00 89.62 87 ALA A N 1
ATOM 672 C CA . ALA A 1 87 ? 6.756 -9.371 -2.690 1.00 89.62 87 ALA A CA 1
ATOM 673 C C . ALA A 1 87 ? 7.184 -8.423 -1.557 1.00 89.62 87 ALA A C 1
ATOM 675 O O . ALA A 1 87 ? 6.403 -8.156 -0.636 1.00 89.62 87 ALA A O 1
ATOM 676 N N . ASP A 1 88 ? 8.407 -7.901 -1.619 1.00 91.19 88 ASP A N 1
ATOM 677 C CA . ASP A 1 88 ? 9.001 -7.145 -0.512 1.00 91.19 88 ASP A CA 1
ATOM 678 C C . ASP A 1 88 ? 8.323 -5.781 -0.307 1.00 91.19 88 ASP A C 1
ATOM 680 O O . ASP A 1 88 ? 8.089 -5.379 0.834 1.00 91.19 88 ASP A O 1
ATOM 684 N N . THR A 1 89 ? 7.932 -5.090 -1.380 1.00 90.19 89 THR A N 1
ATOM 685 C CA . THR A 1 89 ? 7.183 -3.817 -1.336 1.00 90.19 89 THR A CA 1
ATOM 686 C C . THR A 1 89 ? 5.870 -3.970 -0.582 1.00 90.19 89 THR A C 1
ATOM 688 O O . THR A 1 89 ? 5.630 -3.277 0.407 1.00 90.19 89 THR A O 1
ATOM 691 N N . VAL A 1 90 ? 5.055 -4.948 -0.982 1.00 93.69 90 VAL A N 1
ATOM 692 C CA . VAL A 1 90 ? 3.767 -5.246 -0.348 1.00 93.69 90 VAL A CA 1
ATOM 693 C C . VAL A 1 90 ? 3.969 -5.651 1.109 1.00 93.69 90 VAL A C 1
ATOM 695 O O . VAL A 1 90 ? 3.271 -5.154 1.990 1.00 93.69 90 VAL A O 1
ATOM 698 N N . LYS A 1 91 ? 4.937 -6.529 1.395 1.00 95.62 91 LYS A N 1
ATOM 699 C CA . LYS A 1 91 ? 5.267 -6.931 2.768 1.00 95.62 91 LYS A CA 1
ATOM 700 C C . LYS A 1 91 ? 5.612 -5.718 3.631 1.00 95.62 91 LYS A C 1
ATOM 702 O O . LYS A 1 91 ? 5.038 -5.555 4.707 1.00 95.62 91 LYS A O 1
ATOM 707 N N . ASN A 1 92 ? 6.525 -4.872 3.164 1.00 94.94 92 ASN A N 1
ATOM 708 C CA . ASN A 1 92 ? 6.967 -3.687 3.892 1.00 94.94 92 ASN A CA 1
ATOM 709 C C . ASN A 1 92 ? 5.814 -2.707 4.112 1.00 94.94 92 ASN A C 1
ATOM 711 O O . ASN A 1 92 ? 5.673 -2.180 5.213 1.00 94.94 92 ASN A O 1
ATOM 715 N N . HIS A 1 93 ? 4.952 -2.531 3.112 1.00 95.00 93 HIS A N 1
ATOM 716 C CA . HIS A 1 93 ? 3.756 -1.712 3.231 1.00 95.00 93 HIS A CA 1
ATOM 717 C C . HIS A 1 93 ? 2.810 -2.226 4.333 1.00 95.00 93 HIS A C 1
ATOM 719 O O . HIS A 1 93 ? 2.441 -1.477 5.237 1.00 95.00 93 HIS A O 1
ATOM 725 N N . LEU A 1 94 ? 2.480 -3.524 4.336 1.00 96.88 94 LEU A N 1
ATOM 726 C CA . LEU A 1 94 ? 1.618 -4.122 5.365 1.00 96.88 94 LEU A CA 1
ATOM 727 C C . LEU A 1 94 ? 2.220 -3.987 6.776 1.00 96.88 94 LEU A C 1
ATOM 729 O O . LEU A 1 94 ? 1.494 -3.751 7.742 1.00 96.88 94 LEU A O 1
ATOM 733 N N . LEU A 1 95 ? 3.545 -4.115 6.908 1.00 97.88 95 LEU A N 1
ATOM 734 C CA . LEU A 1 95 ? 4.237 -3.911 8.184 1.00 97.88 95 LEU A CA 1
ATOM 735 C C . LEU A 1 95 ? 4.188 -2.449 8.642 1.00 97.88 95 LEU A C 1
ATOM 737 O O . LEU A 1 95 ? 3.944 -2.202 9.825 1.00 97.88 95 LEU A O 1
ATOM 741 N N . ARG A 1 96 ? 4.375 -1.488 7.728 1.00 97.19 96 ARG A N 1
ATOM 742 C CA . ARG A 1 96 ? 4.235 -0.055 8.028 1.00 97.19 96 ARG A CA 1
ATOM 743 C C . ARG A 1 96 ? 2.808 0.295 8.435 1.00 97.19 96 ARG A C 1
ATOM 745 O O . ARG A 1 96 ? 2.638 1.005 9.419 1.00 97.19 96 ARG A O 1
ATOM 752 N N . PHE A 1 97 ? 1.801 -0.284 7.782 1.00 96.19 97 PHE A N 1
ATOM 753 C CA . PHE A 1 97 ? 0.398 -0.116 8.170 1.00 96.19 97 PHE A CA 1
ATOM 754 C C . PHE A 1 97 ? 0.156 -0.622 9.602 1.00 96.19 97 PHE A C 1
ATOM 75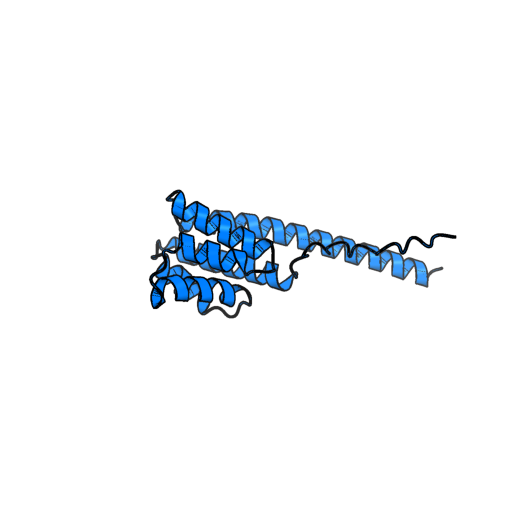6 O O . PHE A 1 97 ? -0.386 0.092 10.445 1.00 96.19 97 PHE A O 1
ATOM 763 N N . ALA A 1 98 ? 0.639 -1.824 9.932 1.00 97.44 98 ALA A N 1
ATOM 764 C CA . ALA A 1 98 ? 0.551 -2.355 11.294 1.00 97.44 98 ALA A CA 1
ATOM 765 C C . ALA A 1 98 ? 1.231 -1.432 12.327 1.00 97.44 98 ALA A C 1
ATOM 767 O O . ALA A 1 98 ? 0.724 -1.249 13.437 1.00 97.44 98 ALA A O 1
ATOM 768 N N . GLY A 1 99 ? 2.379 -0.852 11.961 1.00 97.69 99 GLY A N 1
ATOM 769 C CA . GLY A 1 99 ? 3.093 0.134 12.772 1.00 97.69 99 GLY A CA 1
ATOM 770 C C . GLY A 1 99 ? 2.292 1.418 12.987 1.00 97.69 99 GLY A C 1
ATOM 771 O O . GLY A 1 99 ? 2.158 1.851 14.128 1.00 97.69 99 GLY A O 1
ATOM 772 N N . ALA A 1 100 ? 1.699 1.972 11.928 1.00 96.94 100 ALA A N 1
ATOM 773 C CA . ALA A 1 100 ? 0.877 3.181 11.980 1.00 96.94 100 ALA A CA 1
ATOM 774 C C . ALA A 1 100 ? -0.335 3.015 12.908 1.00 96.94 100 ALA A C 1
ATOM 776 O O . ALA A 1 100 ? -0.586 3.876 13.748 1.00 96.94 100 ALA A O 1
ATOM 777 N N . ILE A 1 101 ? -1.016 1.864 12.835 1.00 96.06 101 ILE A N 1
ATOM 778 C CA . ILE A 1 101 ? -2.127 1.532 13.740 1.00 96.06 101 ILE A CA 1
ATOM 779 C C . ILE A 1 101 ? -1.644 1.474 15.194 1.00 96.06 101 ILE A C 1
ATOM 781 O O . ILE A 1 101 ? -2.284 2.034 16.078 1.00 96.06 101 ILE A O 1
ATOM 785 N N . THR A 1 102 ? -0.505 0.821 15.447 1.00 97.00 102 THR A N 1
ATOM 786 C CA . THR A 1 102 ? 0.065 0.716 16.804 1.00 97.00 102 THR A CA 1
ATOM 787 C C . THR A 1 102 ? 0.429 2.092 17.370 1.00 97.00 102 THR A C 1
ATOM 789 O O . THR A 1 102 ? 0.267 2.330 18.561 1.00 97.00 102 THR A O 1
ATOM 792 N N . ALA A 1 103 ? 0.911 2.994 16.516 1.00 96.62 103 ALA A N 1
ATOM 793 C CA . ALA A 1 103 ? 1.285 4.355 16.880 1.00 96.62 103 ALA A CA 1
ATOM 794 C C . ALA A 1 103 ? 0.091 5.327 16.965 1.00 96.62 103 ALA A C 1
ATOM 796 O O . ALA A 1 103 ? 0.294 6.490 17.303 1.00 96.62 103 ALA A O 1
ATOM 797 N N . GLY A 1 104 ? -1.134 4.882 16.660 1.00 95.06 104 GLY A N 1
ATOM 798 C CA . GLY A 1 104 ? -2.325 5.736 16.677 1.00 95.06 104 GLY A CA 1
ATOM 799 C C . GLY A 1 104 ? -2.337 6.810 15.585 1.00 95.06 104 GLY A C 1
ATOM 800 O O . GLY A 1 104 ? -2.978 7.843 15.752 1.00 95.06 104 GLY A O 1
ATOM 801 N N . VAL A 1 105 ? -1.618 6.590 14.481 1.00 95.56 105 VAL A N 1
ATOM 802 C CA . VAL A 1 105 ? -1.607 7.509 13.336 1.00 95.56 105 VAL A CA 1
ATOM 803 C C . VAL A 1 105 ? -2.947 7.422 12.605 1.00 95.56 105 VAL A C 1
ATOM 805 O O . VAL A 1 105 ? -3.463 6.325 12.388 1.00 95.56 105 VAL A O 1
ATOM 808 N N . SER A 1 106 ? -3.480 8.575 12.195 1.00 94.38 106 SER A N 1
ATOM 809 C CA . SER A 1 106 ? -4.677 8.670 11.350 1.00 94.38 106 SER A CA 1
ATOM 810 C C . SER A 1 106 ? -4.516 7.854 10.065 1.00 94.38 106 SER A C 1
ATOM 812 O O . SER A 1 106 ? -3.499 7.961 9.374 1.00 94.38 106 SER A O 1
ATOM 814 N N . GLU A 1 107 ? -5.530 7.063 9.703 1.00 93.62 107 GLU A N 1
ATOM 815 C CA . GLU A 1 107 ? -5.540 6.309 8.448 1.00 93.62 107 GLU A CA 1
ATOM 816 C C . GLU A 1 107 ? -5.379 7.220 7.232 1.00 93.62 107 GLU A C 1
ATOM 818 O O . GLU A 1 107 ? -4.685 6.845 6.288 1.00 93.62 107 GLU A O 1
ATOM 823 N N . ALA A 1 108 ? -5.990 8.407 7.257 1.00 95.31 108 ALA A N 1
ATOM 824 C CA . ALA A 1 108 ? -5.906 9.366 6.162 1.00 95.31 108 ALA A CA 1
ATOM 825 C C . ALA A 1 108 ? -4.474 9.869 5.966 1.00 95.31 108 ALA A C 1
ATOM 827 O O . ALA A 1 108 ? -3.958 9.815 4.849 1.00 95.31 108 ALA A O 1
ATOM 828 N N . ASP A 1 109 ? -3.808 10.267 7.052 1.00 95.94 109 ASP A N 1
ATOM 829 C CA . ASP A 1 109 ? -2.433 10.772 7.002 1.00 95.94 109 ASP A CA 1
ATOM 830 C C . ASP A 1 109 ? -1.461 9.673 6.573 1.00 95.94 109 ASP A C 1
ATOM 832 O O . ASP A 1 109 ? -0.605 9.884 5.709 1.00 95.94 109 ASP A O 1
ATOM 836 N N . PHE A 1 110 ? -1.625 8.472 7.138 1.00 96.12 110 PHE A N 1
ATOM 837 C CA . PHE A 1 110 ? -0.810 7.320 6.778 1.00 96.12 110 PHE A CA 1
ATOM 838 C C . PHE A 1 110 ? -0.971 6.962 5.296 1.00 96.12 110 PHE A C 1
ATOM 840 O O . PHE A 1 110 ? 0.023 6.864 4.581 1.00 96.12 110 PHE A O 1
ATOM 847 N N . LEU A 1 111 ? -2.206 6.788 4.816 1.00 96.81 111 LEU A N 1
ATOM 848 C CA . LEU A 1 111 ? -2.470 6.381 3.435 1.00 96.81 111 LEU A CA 1
ATOM 849 C C . LEU A 1 111 ? -2.048 7.454 2.430 1.00 96.81 111 LEU A C 1
ATOM 851 O O . LEU A 1 111 ? -1.498 7.111 1.385 1.00 96.81 111 LEU A O 1
ATOM 855 N N . ALA A 1 112 ? -2.252 8.737 2.742 1.00 97.00 112 ALA A N 1
ATOM 856 C CA . ALA A 1 112 ? -1.799 9.837 1.896 1.00 97.00 112 ALA A CA 1
ATOM 857 C C . ALA A 1 112 ? -0.271 9.843 1.757 1.00 97.00 112 ALA A C 1
ATOM 859 O O . ALA A 1 112 ? 0.254 9.920 0.641 1.00 97.00 112 ALA A O 1
ATOM 860 N N . GLN A 1 113 ? 0.446 9.706 2.876 1.00 96.94 113 GLN A N 1
ATOM 861 C CA . GLN A 1 113 ? 1.903 9.662 2.860 1.00 96.94 113 GLN A CA 1
ATOM 862 C C . GLN A 1 113 ? 2.422 8.416 2.143 1.00 96.94 113 GLN A C 1
ATOM 864 O O . GLN A 1 113 ? 3.360 8.500 1.351 1.00 96.94 113 GLN A O 1
ATOM 869 N N . GLU A 1 114 ? 1.810 7.265 2.388 1.00 96.12 114 GLU A N 1
ATOM 870 C CA . GLU A 1 114 ? 2.239 6.015 1.784 1.00 96.12 114 GLU A CA 1
ATOM 871 C C . GLU A 1 114 ? 1.991 6.000 0.270 1.00 96.12 114 GLU A C 1
ATOM 873 O O . GLU A 1 114 ? 2.876 5.618 -0.493 1.00 96.12 114 GLU A O 1
ATOM 878 N N . ALA A 1 115 ? 0.833 6.488 -0.188 1.00 96.88 115 ALA A N 1
ATOM 879 C CA . ALA A 1 115 ? 0.545 6.637 -1.612 1.00 96.88 115 ALA A CA 1
ATOM 880 C C . ALA A 1 115 ? 1.527 7.603 -2.294 1.00 96.88 115 ALA A C 1
ATOM 882 O O . ALA A 1 115 ? 1.931 7.369 -3.434 1.00 96.88 115 ALA A O 1
ATOM 883 N N . ARG A 1 116 ? 1.948 8.673 -1.603 1.00 97.56 116 ARG A N 1
ATOM 884 C CA . ARG A 1 116 ? 2.976 9.601 -2.101 1.00 97.56 116 ARG A CA 1
ATOM 885 C C . ARG A 1 116 ? 4.331 8.906 -2.254 1.00 97.56 116 ARG A C 1
ATOM 887 O O . ARG A 1 116 ? 4.938 8.999 -3.318 1.00 97.56 116 ARG A O 1
ATOM 894 N N . VAL A 1 117 ? 4.785 8.195 -1.222 1.00 95.81 117 VAL A N 1
ATOM 895 C CA . VAL A 1 117 ? 6.077 7.490 -1.234 1.00 95.81 117 VAL A CA 1
ATOM 896 C C . VAL A 1 117 ? 6.096 6.391 -2.299 1.00 95.81 117 VAL A C 1
ATOM 898 O O . VAL A 1 117 ? 7.053 6.304 -3.067 1.00 95.81 117 VAL A O 1
ATOM 901 N N . GLU A 1 118 ? 5.035 5.589 -2.401 1.00 94.94 118 GLU A N 1
ATOM 902 C CA . GLU A 1 118 ? 4.944 4.530 -3.413 1.00 94.94 118 GLU A CA 1
ATOM 903 C C . GLU A 1 118 ? 4.925 5.117 -4.832 1.00 94.94 118 GLU A C 1
ATOM 905 O O . GLU A 1 118 ? 5.554 4.576 -5.741 1.00 94.94 118 GLU A O 1
ATOM 910 N N . ARG A 1 119 ? 4.276 6.274 -5.032 1.00 96.19 119 ARG A N 1
ATOM 911 C CA . ARG A 1 119 ? 4.278 6.983 -6.320 1.00 96.19 119 ARG A CA 1
ATOM 912 C C . ARG A 1 119 ? 5.686 7.404 -6.725 1.00 96.19 119 ARG A C 1
ATOM 914 O O . ARG A 1 119 ? 6.075 7.193 -7.871 1.00 96.19 119 ARG A O 1
ATOM 921 N N . GLU A 1 120 ? 6.441 7.997 -5.805 1.00 95.94 120 GLU A N 1
ATOM 922 C CA . GLU A 1 120 ? 7.820 8.433 -6.054 1.00 95.94 120 GLU A CA 1
ATOM 923 C C . GLU A 1 120 ? 8.721 7.247 -6.415 1.00 95.94 120 GLU A C 1
ATOM 925 O O . GLU A 1 120 ? 9.488 7.315 -7.381 1.00 95.94 120 GLU A O 1
ATOM 930 N N . GLN A 1 121 ? 8.577 6.129 -5.698 1.00 92.12 121 GLN A N 1
ATOM 931 C CA . GLN A 1 121 ? 9.305 4.894 -5.992 1.00 92.12 121 GLN A CA 1
ATOM 932 C C . GLN A 1 121 ? 8.927 4.323 -7.362 1.00 92.12 121 GLN A C 1
ATOM 934 O O . GLN A 1 121 ? 9.814 3.983 -8.150 1.00 92.12 121 GLN A O 1
ATOM 939 N N . TYR A 1 122 ? 7.631 4.274 -7.680 1.00 92.44 122 TYR A N 1
ATOM 940 C CA . TYR A 1 122 ? 7.137 3.778 -8.961 1.00 92.44 122 TYR A CA 1
ATOM 941 C C . TYR A 1 122 ? 7.644 4.618 -10.139 1.00 92.44 122 TYR A C 1
ATOM 943 O O . TYR A 1 122 ? 8.196 4.065 -11.090 1.00 92.44 122 TYR A O 1
ATOM 951 N N . ILE A 1 123 ? 7.523 5.949 -10.065 1.00 94.31 123 ILE A N 1
ATOM 952 C CA . ILE A 1 123 ? 8.005 6.872 -11.107 1.00 94.31 123 ILE A CA 1
ATOM 953 C C . ILE A 1 123 ? 9.516 6.707 -11.310 1.00 94.31 123 ILE A C 1
ATOM 955 O O . ILE A 1 123 ? 9.981 6.594 -12.445 1.00 94.31 123 ILE A O 1
ATOM 959 N N . SER A 1 124 ? 10.283 6.626 -10.221 1.00 92.81 124 SER A N 1
ATOM 960 C CA . SER A 1 124 ? 11.737 6.440 -10.293 1.00 92.81 124 SER A CA 1
ATOM 961 C C . SER A 1 124 ? 12.110 5.111 -10.961 1.00 92.81 124 SER A C 1
ATOM 963 O O . SER A 1 124 ? 12.972 5.068 -11.842 1.00 92.81 124 SER A O 1
ATOM 965 N N . GLY A 1 125 ? 11.435 4.019 -10.586 1.00 91.19 125 GLY A N 1
ATOM 966 C CA . GLY A 1 125 ? 11.629 2.703 -11.200 1.00 91.19 125 GLY A CA 1
ATOM 967 C C . GLY A 1 125 ? 11.232 2.671 -12.678 1.00 91.19 125 GLY A C 1
ATOM 968 O O . GLY A 1 125 ? 11.931 2.065 -13.497 1.00 91.19 125 GLY A O 1
ATOM 969 N N . TYR A 1 126 ? 10.155 3.370 -13.036 1.00 91.50 126 TYR A N 1
ATOM 970 C CA . TYR A 1 126 ? 9.694 3.518 -14.413 1.00 91.50 126 TYR A CA 1
ATOM 971 C C . TYR A 1 126 ? 10.729 4.241 -15.284 1.00 91.50 126 TYR A C 1
ATOM 973 O O . TYR A 1 126 ? 11.151 3.695 -16.304 1.00 91.50 126 TYR A O 1
ATOM 981 N N . HIS A 1 127 ? 11.229 5.405 -14.854 1.00 94.69 127 HIS A N 1
ATOM 982 C CA . HIS A 1 127 ? 12.262 6.143 -15.593 1.00 94.69 127 HIS A CA 1
ATOM 983 C C . HIS A 1 127 ? 13.549 5.335 -15.769 1.00 94.69 127 HIS A C 1
ATOM 985 O O . HIS A 1 127 ? 14.092 5.279 -16.871 1.00 94.69 127 HIS A O 1
ATOM 991 N N . ARG A 1 128 ? 13.999 4.636 -14.720 1.00 93.00 128 ARG A N 1
ATOM 992 C CA . ARG A 1 128 ? 15.168 3.749 -14.809 1.00 93.00 128 ARG A CA 1
ATOM 993 C C . ARG A 1 128 ? 14.968 2.627 -15.833 1.00 93.00 128 ARG A C 1
ATOM 995 O O . ARG A 1 128 ? 15.909 2.244 -16.530 1.00 93.00 128 ARG A O 1
ATOM 1002 N N . SER A 1 129 ? 13.751 2.094 -15.927 1.00 92.06 129 SER A N 1
ATOM 1003 C CA . SER A 1 129 ? 13.406 1.054 -16.901 1.00 92.06 129 SER A CA 1
ATOM 1004 C C . SER A 1 129 ? 13.420 1.600 -18.332 1.00 92.06 129 SER A C 1
ATOM 1006 O O . SER A 1 129 ? 13.970 0.948 -19.216 1.00 92.06 129 SER A O 1
ATOM 1008 N N . LEU A 1 130 ? 12.901 2.815 -18.552 1.00 95.31 130 LEU A N 1
ATOM 1009 C CA . LEU A 1 130 ? 12.962 3.497 -19.850 1.00 95.31 130 LEU A CA 1
ATOM 1010 C C . LEU A 1 130 ? 14.398 3.799 -20.284 1.00 95.31 130 LEU A C 1
ATOM 1012 O O . LEU A 1 130 ? 14.761 3.538 -21.426 1.00 95.31 130 LEU A O 1
ATOM 1016 N N . GLU A 1 131 ? 15.230 4.302 -19.374 1.00 95.88 131 GLU A N 1
ATOM 1017 C CA . GLU A 1 131 ? 16.639 4.581 -19.661 1.00 95.88 131 GLU A CA 1
ATOM 1018 C C . GLU A 1 131 ? 17.396 3.296 -20.023 1.00 95.88 131 GLU A C 1
ATOM 1020 O O . GLU A 1 131 ? 18.205 3.268 -20.948 1.00 95.88 131 GLU A O 1
ATOM 1025 N N . THR A 1 132 ? 17.100 2.201 -19.318 1.00 95.69 132 THR A N 1
ATOM 1026 C CA . THR A 1 132 ? 17.664 0.886 -19.635 1.00 95.69 132 THR A CA 1
ATOM 1027 C C . THR A 1 132 ? 17.236 0.442 -21.032 1.00 95.69 132 THR A C 1
ATOM 1029 O O . THR A 1 132 ? 18.080 0.005 -21.809 1.00 95.69 132 THR A O 1
ATOM 1032 N N . LEU A 1 133 ? 15.953 0.588 -21.376 1.00 96.00 133 LEU A N 1
ATOM 1033 C CA . LEU A 1 133 ? 15.432 0.243 -22.698 1.00 96.00 133 LEU A CA 1
ATOM 1034 C C . LEU A 1 133 ? 16.094 1.063 -23.815 1.00 96.00 133 LEU A C 1
ATOM 1036 O O . LEU A 1 133 ? 16.487 0.485 -24.824 1.00 96.00 133 LEU A O 1
ATOM 1040 N N . ALA A 1 134 ? 16.270 2.372 -23.615 1.00 97.25 134 ALA A N 1
ATOM 1041 C CA . ALA A 1 134 ? 16.963 3.242 -24.564 1.00 97.25 134 ALA A CA 1
ATOM 1042 C C . ALA A 1 134 ? 18.404 2.767 -24.815 1.00 97.25 134 ALA A C 1
ATOM 1044 O O . ALA A 1 134 ? 18.785 2.553 -25.960 1.00 97.25 134 ALA A O 1
ATOM 1045 N N . LYS A 1 135 ? 19.160 2.466 -23.749 1.00 96.94 135 LYS A N 1
ATOM 1046 C CA . LYS A 1 135 ? 20.536 1.942 -23.854 1.00 96.94 135 LYS A CA 1
ATOM 1047 C C . LYS A 1 135 ? 20.617 0.623 -24.628 1.00 96.94 135 LYS A C 1
ATOM 1049 O O . LYS A 1 135 ? 21.552 0.424 -25.399 1.00 96.94 135 LYS A O 1
ATOM 1054 N N . TRP A 1 136 ? 19.657 -0.284 -24.431 1.00 96.69 136 TRP A N 1
ATOM 1055 C CA . TRP A 1 136 ? 19.588 -1.523 -25.217 1.00 96.69 136 TRP A CA 1
ATOM 1056 C C . TRP A 1 136 ? 19.250 -1.257 -26.686 1.00 96.69 136 TRP A C 1
ATOM 1058 O O . TRP A 1 136 ? 19.797 -1.932 -27.556 1.00 96.69 136 TRP A O 1
ATOM 1068 N N . GLY A 1 137 ? 18.390 -0.273 -26.963 1.00 97.25 137 GLY A N 1
ATOM 1069 C CA . GLY A 1 137 ? 18.084 0.180 -28.319 1.00 97.25 137 GLY A CA 1
ATOM 1070 C C . GLY A 1 137 ? 19.315 0.734 -29.036 1.00 97.25 137 GLY A C 1
ATOM 1071 O O . GLY A 1 137 ? 19.612 0.302 -30.148 1.00 97.25 137 GLY A O 1
ATOM 1072 N N . ASP A 1 138 ? 20.077 1.601 -28.369 1.00 96.88 138 ASP A N 1
ATOM 1073 C CA . ASP A 1 138 ? 21.317 2.171 -28.907 1.00 96.88 138 ASP A CA 1
ATOM 1074 C C . ASP A 1 138 ? 22.363 1.082 -29.187 1.00 96.88 138 ASP A C 1
ATOM 1076 O O . ASP A 1 138 ? 22.984 1.062 -30.249 1.00 96.88 138 ASP A O 1
ATOM 1080 N N . ALA A 1 139 ? 22.523 0.125 -28.265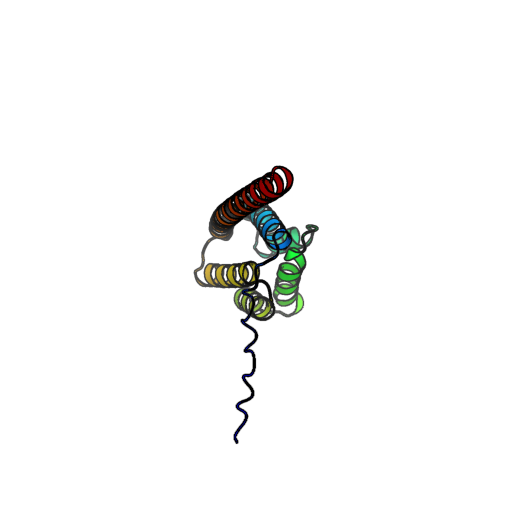 1.00 96.50 139 ALA A N 1
ATOM 1081 C CA . ALA A 1 139 ? 23.431 -1.005 -28.450 1.00 96.50 139 ALA A CA 1
ATOM 1082 C C . ALA A 1 139 ? 23.016 -1.902 -29.628 1.00 96.50 139 ALA A C 1
ATOM 1084 O O . ALA A 1 139 ? 23.868 -2.351 -30.393 1.00 96.50 139 ALA A O 1
ATOM 1085 N N . TYR A 1 140 ? 21.715 -2.154 -29.797 1.00 95.56 140 TYR A N 1
ATOM 1086 C CA . TYR A 1 140 ? 21.196 -2.928 -30.924 1.00 95.56 140 TYR A CA 1
ATOM 1087 C C . TYR A 1 140 ? 21.402 -2.201 -32.260 1.00 95.56 140 TYR A C 1
ATOM 1089 O O . TYR A 1 140 ? 21.850 -2.815 -33.225 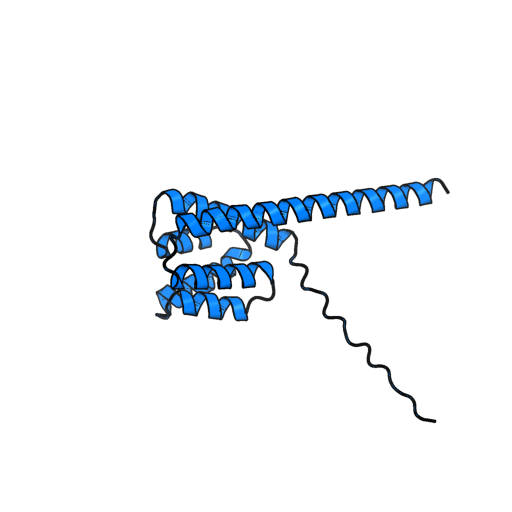1.00 95.56 140 TYR A O 1
ATOM 1097 N N . ALA A 1 141 ? 21.139 -0.893 -32.311 1.00 96.06 141 ALA A N 1
ATOM 1098 C CA . ALA A 1 141 ? 21.393 -0.080 -33.497 1.00 96.06 141 ALA A CA 1
ATOM 1099 C C . ALA A 1 141 ? 22.883 -0.074 -33.879 1.00 96.06 141 ALA A C 1
ATOM 1101 O O . ALA A 1 141 ? 23.211 -0.227 -35.054 1.00 96.06 141 ALA A O 1
ATOM 1102 N N . ALA A 1 142 ? 23.785 0.027 -32.897 1.00 96.25 142 ALA A N 1
ATOM 1103 C CA . ALA A 1 142 ? 25.226 -0.036 -33.133 1.00 96.25 142 ALA A CA 1
ATOM 1104 C C . ALA A 1 142 ? 25.666 -1.369 -33.765 1.00 96.25 142 ALA A C 1
ATOM 1106 O O . ALA A 1 142 ? 26.514 -1.357 -34.651 1.00 96.25 142 ALA A O 1
ATOM 1107 N N . LEU A 1 143 ? 25.058 -2.494 -33.364 1.00 95.00 143 LEU A N 1
ATOM 1108 C CA . LEU A 1 143 ? 25.326 -3.816 -33.949 1.00 95.00 143 LEU A CA 1
ATOM 1109 C C . LEU A 1 143 ? 24.821 -3.972 -35.390 1.00 95.00 143 LEU A C 1
ATOM 1111 O O . LEU A 1 143 ? 25.321 -4.826 -36.111 1.00 95.00 143 LEU A O 1
ATOM 1115 N N . LEU A 1 144 ? 23.805 -3.210 -35.801 1.00 94.56 144 LEU A N 1
ATOM 1116 C CA . LEU A 1 144 ? 23.282 -3.264 -37.171 1.00 94.56 144 LEU A CA 1
ATOM 1117 C C . LEU A 1 144 ? 24.094 -2.418 -38.155 1.00 94.56 144 LEU A C 1
ATOM 1119 O O . LEU A 1 144 ? 24.068 -2.685 -39.353 1.00 94.56 144 LEU A O 1
ATOM 1123 N N . VAL A 1 145 ? 24.756 -1.370 -37.661 1.00 92.50 145 VAL A N 1
ATOM 1124 C CA . VAL A 1 145 ? 25.570 -0.454 -38.475 1.00 92.50 145 VAL A CA 1
ATOM 1125 C C . VAL A 1 145 ? 27.029 -0.929 -38.580 1.00 92.50 145 VAL A C 1
ATOM 1127 O O . VAL A 1 145 ? 27.736 -0.488 -39.485 1.00 92.50 145 VAL A O 1
ATOM 1130 N N . SER A 1 146 ? 27.474 -1.820 -37.682 1.00 60.59 146 SER A N 1
ATOM 1131 C CA . SER A 1 146 ? 28.806 -2.450 -37.684 1.00 60.59 146 SER A CA 1
ATOM 1132 C C . SER A 1 146 ? 28.908 -3.631 -38.642 1.00 60.59 146 SER A C 1
ATOM 1134 O O . SER A 1 146 ? 29.945 -3.728 -39.331 1.00 60.59 146 SER A O 1
#

pLDDT: mean 88.78, std 16.73, range [36.81, 98.06]